Protein AF-A0AAE9Z9L9-F1 (afdb_monomer)

InterPro domains:
  IPR018060 AraC-like, DNA binding HTH domain [PF12833] (45-110)
  IPR018060 AraC-like, DNA binding HTH domain [PS01124] (25-109)
  IPR018060 AraC-like, DNA binding HTH domain [SM00342] (37-113)

Nearest PDB structures (foldseek):
  3mkl-assembly2_B  TM=8.834E-01  e=1.090E-02  Escherichia coli K-12
  3mkl-assembly1_A  TM=8.841E-01  e=1.812E-02  Escherichia coli K-12
  6xiu-assembly1_B-2  TM=8.214E-01  e=7.035E-02  Escherichia coli
  3gbg-assembly1_A  TM=7.521E-01  e=5.304E-02  Vibrio cholerae O395
  7xxs-assembly1_A  TM=3.722E-01  e=1.865E+00  Vibrio cholerae

Mean predicted aligned error: 8.13 Å

Organism: NCBI:txid137584

Solvent-accessible surface area (backbone atoms only — not comparable to full-atom values): 6846 Å² total; per-residue (Å²): 139,87,88,85,87,80,91,74,57,76,66,51,57,56,49,60,63,47,73,78,47,52,71,67,55,53,50,49,50,47,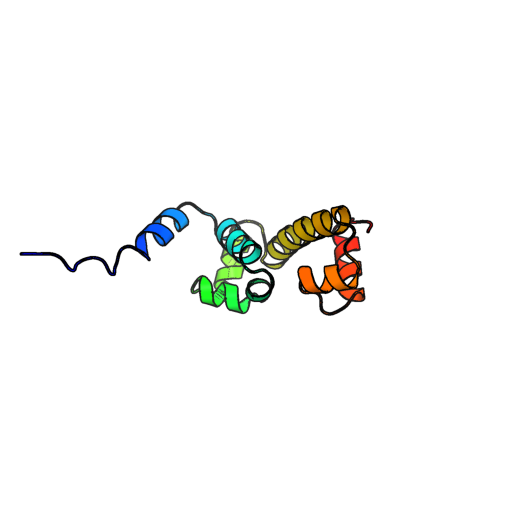36,68,74,39,45,80,61,38,69,42,63,65,54,46,24,62,76,68,75,38,54,71,67,57,50,50,55,52,32,48,75,70,73,46,48,70,67,57,53,52,46,53,55,42,51,58,51,48,54,56,34,52,78,67,68,52,50,70,67,57,47,18,63,75,64,66,38,97,40,62,70,59,43,52,55,47,28,61,78,69,71,52,80,128

pLDDT: mean 87.25, std 18.9, range [32.69, 98.31]

Foldseek 3Di:
DDDDDDPDVVVVVVVVVVVPDQLLRVLLVVCLVPVQQSVPVVSVCVVVVHDPVRSQVRQVVVVHDSVVSLLVSLLVVLVVCVVVVHDLVRSCVVSVNPDSVVVVVSCVVSVHDD

Structure (mmCIF, N/CA/C/O backbone):
data_AF-A0AAE9Z9L9-F1
#
_entry.id   AF-A0AAE9Z9L9-F1
#
loop_
_atom_site.group_PDB
_atom_site.id
_atom_site.type_symbol
_atom_site.label_atom_id
_atom_site.label_alt_id
_atom_site.label_comp_id
_atom_site.label_asym_id
_atom_site.label_entity_id
_atom_site.label_seq_id
_atom_site.pdbx_PDB_ins_code
_atom_site.Cartn_x
_atom_site.Cartn_y
_atom_site.Cartn_z
_atom_site.occupancy
_atom_site.B_iso_or_equiv
_atom_site.auth_seq_id
_atom_site.auth_comp_id
_atom_site.auth_asym_id
_atom_site.auth_atom_id
_atom_site.pdbx_PDB_model_num
ATOM 1 N N . MET A 1 1 ? -37.370 -39.016 5.308 1.00 32.69 1 MET A N 1
ATOM 2 C CA . MET A 1 1 ? -36.187 -38.868 4.431 1.00 32.69 1 MET A CA 1
ATOM 3 C C . MET A 1 1 ? -35.724 -37.418 4.522 1.00 32.69 1 MET A C 1
ATOM 5 O O . MET A 1 1 ? -36.508 -36.557 4.147 1.00 32.69 1 MET A O 1
ATOM 9 N N . PRO A 1 2 ? -34.571 -37.138 5.154 1.00 55.72 2 PRO A N 1
ATOM 10 C CA . PRO A 1 2 ? -34.207 -35.803 5.630 1.00 55.72 2 PRO A CA 1
ATOM 11 C C . PRO A 1 2 ? -33.245 -35.051 4.689 1.00 55.72 2 PRO A C 1
ATOM 13 O O . PRO A 1 2 ? -32.663 -35.644 3.788 1.00 55.72 2 PRO A O 1
ATOM 16 N N . ILE A 1 3 ? -33.011 -33.782 5.055 1.00 42.34 3 ILE A N 1
ATOM 17 C CA . ILE A 1 3 ? -31.827 -32.927 4.816 1.00 42.34 3 ILE A CA 1
ATOM 18 C C . ILE A 1 3 ? -32.039 -31.777 3.823 1.00 42.34 3 ILE A C 1
ATOM 20 O O . ILE A 1 3 ? -32.063 -31.939 2.610 1.00 42.34 3 ILE A O 1
ATOM 24 N N . GLY A 1 4 ? -32.071 -30.576 4.402 1.00 41.38 4 GLY A N 1
ATOM 25 C CA . GLY A 1 4 ? -31.844 -29.300 3.732 1.00 41.38 4 GLY A CA 1
ATOM 26 C C . GLY A 1 4 ? -31.346 -28.228 4.708 1.00 41.38 4 GLY A C 1
ATOM 27 O O . GLY A 1 4 ? -31.653 -27.057 4.537 1.00 41.38 4 GLY A O 1
ATOM 28 N N . ILE A 1 5 ? -30.620 -28.613 5.767 1.00 52.75 5 ILE A N 1
ATOM 29 C CA . ILE A 1 5 ? -29.803 -27.661 6.529 1.00 52.75 5 ILE A CA 1
ATOM 30 C C . ILE A 1 5 ? -28.468 -27.584 5.797 1.00 52.75 5 ILE A C 1
ATOM 32 O O . ILE A 1 5 ? -27.839 -28.618 5.605 1.00 52.75 5 ILE A O 1
ATOM 36 N N . ILE A 1 6 ? -28.073 -26.378 5.389 1.00 50.69 6 ILE A N 1
ATOM 37 C CA . ILE A 1 6 ? -26.732 -25.765 5.490 1.00 50.69 6 ILE A CA 1
ATOM 38 C C . ILE A 1 6 ? -26.723 -24.578 4.508 1.00 50.69 6 ILE A C 1
ATOM 40 O O . ILE A 1 6 ? -26.202 -24.638 3.401 1.00 50.69 6 ILE A O 1
ATOM 44 N N . GLY A 1 7 ? -27.333 -23.471 4.934 1.00 45.44 7 GLY A N 1
ATOM 45 C CA . GLY A 1 7 ? -27.119 -22.140 4.350 1.00 45.44 7 GLY A CA 1
ATOM 46 C C . GLY A 1 7 ? -26.287 -21.224 5.255 1.00 45.44 7 GLY A C 1
ATOM 47 O O . GLY A 1 7 ? -26.113 -20.050 4.953 1.00 45.44 7 GLY A O 1
ATOM 48 N N . GLU A 1 8 ? -25.777 -21.741 6.377 1.00 48.84 8 GLU A N 1
ATOM 49 C CA . GLU A 1 8 ? -25.325 -20.907 7.502 1.00 48.84 8 GLU A CA 1
ATOM 50 C C . GLU A 1 8 ? -23.938 -21.297 8.039 1.00 48.84 8 GLU A C 1
ATOM 52 O O . GLU A 1 8 ? -23.582 -20.999 9.172 1.00 48.84 8 GLU A O 1
ATOM 57 N N . ARG A 1 9 ? -23.120 -21.973 7.218 1.00 46.22 9 ARG A N 1
ATOM 58 C CA . ARG A 1 9 ? -21.730 -22.334 7.578 1.00 46.22 9 ARG A CA 1
ATOM 59 C C . ARG A 1 9 ? -20.651 -21.616 6.765 1.00 46.22 9 ARG A C 1
ATOM 61 O O . ARG A 1 9 ? -19.496 -21.603 7.173 1.00 46.22 9 ARG A O 1
ATOM 68 N N . ALA A 1 10 ? -21.005 -20.954 5.662 1.00 46.72 10 ALA A N 1
ATOM 69 C CA . ALA A 1 10 ? -20.023 -20.219 4.857 1.00 46.72 10 ALA A CA 1
ATOM 70 C C . ALA A 1 10 ? -19.543 -18.919 5.537 1.00 46.72 10 ALA A C 1
ATOM 72 O O . ALA A 1 10 ? -18.399 -18.513 5.350 1.00 46.72 10 ALA A O 1
ATOM 73 N N . LYS A 1 11 ? -20.384 -18.287 6.372 1.00 45.88 11 LYS A N 1
ATOM 74 C CA . LYS A 1 11 ? -19.989 -17.095 7.145 1.00 45.88 11 LYS A CA 1
ATOM 75 C C . LYS A 1 11 ? -19.168 -17.442 8.388 1.00 45.88 11 LYS A C 1
ATOM 77 O O . LYS A 1 11 ? -18.265 -16.686 8.728 1.00 45.88 11 LYS A O 1
ATOM 82 N N . SER A 1 12 ? -19.433 -18.574 9.046 1.00 41.09 12 SER A N 1
ATOM 83 C CA . SER A 1 12 ? -18.796 -18.906 10.328 1.00 41.09 12 SER A CA 1
ATOM 84 C C . SER A 1 12 ? -17.336 -19.334 10.188 1.00 41.09 12 SER A C 1
ATOM 86 O O . SER A 1 12 ? -16.530 -18.927 11.014 1.00 41.09 12 SER A O 1
ATOM 88 N N . ILE A 1 13 ? -16.957 -20.055 9.125 1.00 47.50 13 ILE A N 1
ATOM 89 C CA . ILE A 1 13 ? -15.560 -20.488 8.916 1.00 47.50 13 ILE A CA 1
ATOM 90 C C . ILE A 1 13 ? -14.654 -19.299 8.551 1.00 47.50 13 ILE A C 1
ATOM 92 O O . ILE A 1 13 ? -13.536 -19.195 9.057 1.00 47.50 13 ILE A O 1
ATOM 96 N N . LEU A 1 14 ? -15.149 -18.353 7.740 1.00 48.59 14 LEU A N 1
ATOM 97 C CA . LEU A 1 14 ? -14.440 -17.093 7.487 1.00 48.59 14 LEU A CA 1
ATOM 98 C C . LEU A 1 14 ? -14.307 -16.264 8.770 1.00 48.59 14 LEU A C 1
ATOM 100 O O . LEU A 1 14 ? -13.246 -15.693 9.010 1.00 48.59 14 LEU A O 1
ATOM 104 N N . HIS A 1 15 ? -15.339 -16.251 9.621 1.00 44.97 15 HIS A N 1
ATOM 105 C CA . HIS A 1 15 ? -15.296 -15.553 10.905 1.00 44.97 15 HIS A CA 1
ATOM 106 C C . HIS A 1 15 ? -14.318 -16.217 11.897 1.00 44.97 15 HIS A C 1
ATOM 108 O O . HIS A 1 15 ? -13.574 -15.515 12.577 1.00 44.97 15 HIS A O 1
ATOM 114 N N . GLN A 1 16 ? -14.239 -17.551 11.927 1.00 41.88 16 GLN A N 1
ATOM 115 C CA . GLN A 1 16 ? -13.322 -18.306 12.793 1.00 41.88 16 GLN A CA 1
ATOM 116 C C . GLN A 1 16 ? -11.850 -18.150 12.389 1.00 41.88 16 GLN A C 1
ATOM 118 O O . GLN A 1 16 ? -11.009 -17.974 13.260 1.00 41.88 16 GLN A O 1
ATOM 123 N N . LEU A 1 17 ? -11.535 -18.106 11.089 1.00 48.25 17 LEU A N 1
ATOM 124 C CA . LEU A 1 17 ? -10.177 -17.799 10.608 1.00 48.25 17 LEU A CA 1
ATOM 125 C C . LEU A 1 17 ? -9.827 -16.303 10.715 1.00 48.25 17 LEU A C 1
ATOM 127 O O . LEU A 1 17 ? -8.651 -15.942 10.727 1.00 48.25 17 LEU A O 1
ATOM 131 N N . SER A 1 18 ? -10.834 -15.422 10.762 1.00 50.28 18 SER A N 1
ATOM 132 C CA . SER A 1 18 ? -10.649 -13.981 10.992 1.00 50.28 18 SER A CA 1
ATOM 133 C C . SER A 1 18 ? -10.422 -13.622 12.462 1.00 50.28 18 SER A C 1
ATOM 135 O O . SER A 1 18 ? -9.868 -12.562 12.733 1.00 50.28 18 SER A O 1
ATOM 137 N N . ALA A 1 19 ? -10.810 -14.498 13.397 1.00 52.72 19 ALA A N 1
ATOM 138 C CA . ALA A 1 19 ? -10.679 -14.260 14.834 1.00 52.72 19 ALA A CA 1
ATOM 139 C C . ALA A 1 19 ? -9.217 -14.279 15.321 1.00 52.72 19 ALA A C 1
ATOM 141 O O . ALA A 1 19 ? -8.914 -13.664 16.339 1.00 52.72 19 ALA A O 1
ATOM 142 N N . GLU A 1 20 ? -8.315 -14.931 14.581 1.00 67.31 20 GLU A N 1
ATOM 143 C CA . GLU A 1 20 ? -6.878 -14.990 14.896 1.00 67.31 20 GLU A CA 1
ATOM 144 C C . GLU A 1 20 ? -6.041 -13.961 14.123 1.00 67.31 20 GLU A C 1
ATOM 146 O O . GLU A 1 20 ? -4.918 -13.659 14.519 1.00 67.31 20 GLU A O 1
ATOM 151 N N . LYS A 1 21 ? -6.570 -13.400 13.027 1.00 80.88 21 LYS A N 1
ATOM 152 C CA . LYS A 1 21 ? -5.826 -12.462 12.178 1.00 80.88 21 LYS A CA 1
ATOM 153 C C . LYS A 1 21 ? -5.999 -11.030 12.656 1.00 80.88 21 LYS A C 1
ATOM 155 O O . LYS A 1 21 ? -7.125 -10.537 12.771 1.00 80.88 21 LYS A O 1
ATOM 160 N N . SER A 1 22 ? -4.878 -10.339 12.827 1.00 94.38 22 SER A N 1
ATOM 161 C CA . SER A 1 22 ? -4.840 -8.893 13.053 1.00 94.38 22 SER A CA 1
ATOM 162 C C . SER A 1 22 ? -5.591 -8.137 11.953 1.00 94.38 22 SER A C 1
ATOM 164 O O . SER A 1 22 ? -5.756 -8.616 10.823 1.00 94.38 22 SER A O 1
ATOM 166 N N . LEU A 1 23 ? -6.033 -6.917 12.253 1.00 95.88 23 LEU A N 1
ATOM 167 C CA . LEU A 1 23 ? -6.710 -6.079 11.269 1.00 95.88 23 LEU A CA 1
ATOM 168 C C . LEU A 1 23 ? -5.794 -5.798 10.072 1.00 95.88 23 LEU A C 1
ATOM 170 O O . LEU A 1 23 ? -6.244 -5.829 8.925 1.00 95.88 23 LEU A O 1
ATOM 174 N N . SER A 1 24 ? -4.503 -5.587 10.322 1.00 97.12 24 SER A N 1
ATOM 175 C CA . SER A 1 24 ? -3.493 -5.414 9.280 1.00 97.12 24 SER A CA 1
ATOM 176 C C . SER A 1 24 ? -3.402 -6.615 8.340 1.00 97.12 24 SER A C 1
ATOM 178 O O . SER A 1 24 ? -3.323 -6.436 7.124 1.00 97.12 24 SER A O 1
ATOM 180 N N . GLU A 1 25 ? -3.452 -7.843 8.860 1.00 96.38 25 GLU A N 1
ATOM 181 C CA . GLU A 1 25 ? -3.452 -9.060 8.037 1.00 96.38 25 GLU A CA 1
ATOM 182 C C . GLU A 1 25 ? -4.723 -9.190 7.200 1.00 96.38 25 GLU A C 1
ATOM 184 O O . GLU A 1 25 ? -4.644 -9.546 6.022 1.00 96.38 25 GLU A O 1
ATOM 189 N N . GLN A 1 26 ? -5.884 -8.851 7.767 1.00 96.50 26 GLN A N 1
ATOM 190 C CA . GLN A 1 26 ? -7.149 -8.842 7.031 1.00 96.50 26 GLN A CA 1
ATOM 191 C C . GLN A 1 26 ? -7.106 -7.837 5.870 1.00 96.50 26 GLN A C 1
ATOM 193 O O . GLN A 1 26 ? -7.439 -8.183 4.736 1.00 96.50 26 GLN A O 1
ATOM 198 N N . ILE A 1 27 ? -6.621 -6.616 6.110 1.00 97.88 27 ILE A N 1
ATOM 199 C CA . ILE A 1 27 ? -6.481 -5.594 5.061 1.00 97.88 27 ILE A CA 1
ATOM 200 C C . ILE A 1 27 ? -5.453 -6.016 4.005 1.00 97.88 27 ILE A C 1
ATOM 202 O O . ILE A 1 27 ? -5.715 -5.874 2.811 1.00 97.88 27 ILE A O 1
ATOM 206 N N . ASN A 1 28 ? -4.309 -6.576 4.407 1.00 97.31 28 ASN A N 1
ATOM 207 C CA . ASN A 1 28 ? -3.308 -7.087 3.468 1.00 97.31 28 ASN A CA 1
ATOM 208 C C . ASN A 1 28 ? -3.870 -8.201 2.574 1.00 97.31 28 ASN A C 1
ATOM 210 O O . ASN A 1 28 ? -3.551 -8.243 1.382 1.00 97.31 28 ASN A O 1
ATOM 214 N N . ALA A 1 29 ? -4.710 -9.083 3.123 1.00 96.12 29 ALA A N 1
ATOM 215 C CA . ALA A 1 29 ? -5.379 -10.127 2.355 1.00 96.12 29 ALA A CA 1
ATOM 216 C C . ALA A 1 29 ? -6.336 -9.530 1.311 1.00 96.12 29 ALA A C 1
ATOM 218 O O . ALA A 1 29 ? -6.271 -9.919 0.145 1.00 96.12 29 ALA A O 1
ATOM 219 N N . LEU A 1 30 ? -7.146 -8.532 1.689 1.00 97.56 30 LEU A N 1
ATOM 220 C CA . LEU A 1 30 ? -8.029 -7.817 0.760 1.00 97.56 30 LEU A CA 1
ATOM 221 C C . LEU A 1 30 ? -7.238 -7.125 -0.362 1.00 97.56 30 LEU A C 1
ATOM 223 O O . LEU A 1 30 ? -7.505 -7.347 -1.541 1.00 97.56 30 LEU A O 1
ATOM 227 N N . LEU A 1 31 ? -6.207 -6.353 -0.008 1.00 97.81 31 LEU A N 1
ATOM 228 C CA . LEU A 1 31 ? -5.332 -5.659 -0.963 1.00 97.81 31 LEU A CA 1
ATOM 229 C C . LEU A 1 31 ? -4.612 -6.617 -1.922 1.00 97.81 31 LEU A C 1
ATOM 231 O O . LEU A 1 31 ? -4.372 -6.284 -3.084 1.00 97.81 31 LEU A O 1
ATOM 235 N N . SER A 1 32 ? -4.235 -7.799 -1.436 1.00 95.31 32 SER A N 1
ATOM 236 C CA . SER A 1 32 ? -3.570 -8.815 -2.252 1.00 95.31 32 SER A CA 1
ATOM 237 C C . SER A 1 32 ? -4.543 -9.500 -3.210 1.00 95.31 32 SER A C 1
ATOM 239 O O . SER A 1 32 ? -4.161 -9.747 -4.355 1.00 95.31 32 SER A O 1
ATOM 241 N N . ALA A 1 33 ? -5.775 -9.763 -2.760 1.00 95.19 33 ALA A N 1
ATOM 242 C CA . ALA A 1 33 ? -6.827 -10.399 -3.548 1.00 95.19 33 ALA A CA 1
ATOM 243 C C . ALA A 1 33 ? -7.324 -9.500 -4.690 1.00 95.19 33 ALA A C 1
ATOM 245 O O . ALA A 1 33 ? -7.396 -9.946 -5.830 1.00 95.19 33 ALA A O 1
ATOM 246 N N . ASP A 1 34 ? -7.608 -8.227 -4.405 1.00 96.12 34 ASP A N 1
ATOM 247 C CA . ASP A 1 34 ? -8.036 -7.257 -5.416 1.00 96.12 34 ASP A CA 1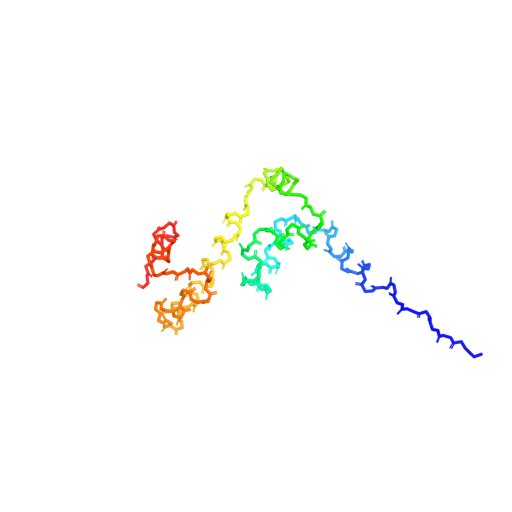
ATOM 248 C C . ASP A 1 34 ? -7.518 -5.857 -5.076 1.00 96.12 34 ASP A C 1
ATOM 250 O O . ASP A 1 34 ? -8.161 -5.049 -4.402 1.00 96.12 34 ASP A O 1
ATOM 254 N N . LEU A 1 35 ? -6.320 -5.558 -5.578 1.00 96.38 35 LEU A N 1
ATOM 255 C CA . LEU A 1 35 ? -5.693 -4.261 -5.349 1.00 96.38 35 LEU A CA 1
ATOM 256 C C . LEU A 1 35 ? -6.495 -3.117 -5.982 1.00 96.38 35 LEU A C 1
ATOM 258 O O . LEU A 1 35 ? -6.538 -2.036 -5.407 1.00 96.38 35 LEU A O 1
ATOM 262 N N . ARG A 1 36 ? -7.138 -3.346 -7.135 1.00 96.12 36 ARG A N 1
ATOM 263 C CA . ARG A 1 36 ? -7.871 -2.304 -7.867 1.00 96.12 36 ARG A CA 1
ATOM 264 C C . ARG A 1 36 ? -9.075 -1.823 -7.070 1.00 96.12 36 ARG A C 1
ATOM 266 O O . ARG A 1 36 ? -9.333 -0.620 -7.011 1.00 96.12 36 ARG A O 1
ATOM 273 N N . ARG A 1 37 ? -9.792 -2.752 -6.442 1.00 95.94 37 ARG A N 1
ATOM 274 C CA . ARG A 1 37 ? -10.910 -2.428 -5.557 1.00 95.94 37 ARG A CA 1
ATOM 275 C C . ARG A 1 37 ? -10.413 -1.896 -4.219 1.00 95.94 37 ARG A C 1
ATOM 277 O O . ARG A 1 37 ? -10.750 -0.781 -3.827 1.00 95.94 37 ARG A O 1
ATOM 284 N N . TYR A 1 38 ? -9.586 -2.665 -3.519 1.00 97.56 38 TYR A N 1
ATOM 285 C CA . TYR A 1 38 ? -9.278 -2.394 -2.116 1.00 97.56 38 TYR A CA 1
ATOM 286 C C . TYR A 1 38 ? -8.184 -1.342 -1.896 1.00 97.56 38 TYR A C 1
ATOM 288 O O . TYR A 1 38 ? -7.965 -0.942 -0.755 1.00 97.56 38 TYR A O 1
ATOM 296 N N . SER A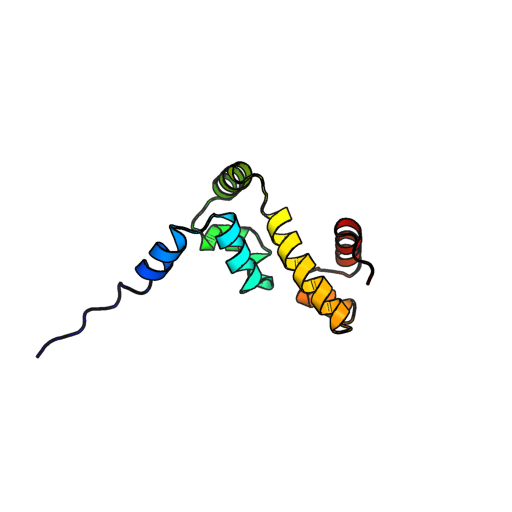 1 39 ? -7.552 -0.803 -2.950 1.00 96.38 39 SER A N 1
ATOM 297 C CA . SER A 1 39 ? -6.733 0.413 -2.818 1.00 96.38 39 SER A CA 1
ATOM 298 C C . SER A 1 39 ? -7.557 1.632 -2.401 1.00 96.38 39 SER A C 1
ATOM 300 O O . SER A 1 39 ? -7.004 2.592 -1.867 1.00 96.38 39 SER A O 1
ATOM 302 N N . GLN A 1 40 ? -8.874 1.612 -2.636 1.00 95.94 40 GLN A N 1
ATOM 303 C CA . GLN A 1 40 ? -9.774 2.641 -2.129 1.00 95.94 40 GLN A CA 1
ATOM 304 C C . GLN A 1 40 ? -10.242 2.241 -0.728 1.00 95.94 40 GLN A C 1
ATOM 306 O O . GLN A 1 40 ? -10.998 1.285 -0.551 1.00 95.94 40 GLN A O 1
ATOM 311 N N . GLN A 1 41 ? -9.817 3.006 0.278 1.00 96.19 41 GLN A N 1
ATOM 312 C CA . GLN A 1 41 ? -10.081 2.716 1.692 1.00 96.19 41 GLN A CA 1
ATOM 313 C C . GLN A 1 41 ? -11.575 2.538 2.012 1.00 96.19 41 GLN A C 1
ATOM 315 O O . GLN A 1 41 ? -11.921 1.809 2.939 1.00 96.19 41 GLN A O 1
ATOM 320 N N . GLN A 1 42 ? -12.466 3.187 1.255 1.00 97.44 42 GLN A N 1
ATOM 321 C CA . GLN A 1 42 ? -13.911 3.026 1.411 1.00 97.44 42 GLN A CA 1
ATOM 322 C C . GLN A 1 42 ? -14.358 1.568 1.246 1.00 97.44 42 GLN A C 1
ATOM 324 O O . GLN A 1 42 ? -15.063 1.067 2.114 1.00 97.44 42 GLN A O 1
ATOM 329 N N . TYR A 1 43 ? -13.895 0.859 0.213 1.00 97.56 43 TYR A N 1
ATOM 330 C CA . TYR A 1 43 ? -14.294 -0.537 0.005 1.00 97.56 43 TYR A CA 1
ATOM 331 C C . TYR A 1 43 ? -13.743 -1.471 1.084 1.00 97.56 43 TYR A C 1
ATOM 333 O O . TYR A 1 43 ? -14.372 -2.471 1.411 1.00 97.56 43 TYR A O 1
ATOM 341 N N . VAL A 1 44 ? -12.595 -1.138 1.683 1.00 97.62 44 VAL A N 1
ATOM 342 C CA . VAL A 1 44 ? -12.077 -1.864 2.855 1.00 97.62 44 VAL A CA 1
ATOM 343 C C . VAL A 1 44 ? -12.963 -1.628 4.078 1.00 97.62 44 VAL A C 1
ATOM 345 O O . VAL A 1 44 ? -13.289 -2.572 4.791 1.00 97.62 44 VAL A O 1
ATOM 348 N N . CYS A 1 45 ? -13.390 -0.384 4.304 1.00 95.88 45 CYS A N 1
ATOM 349 C CA . CYS A 1 45 ? -14.321 -0.033 5.379 1.00 95.88 45 CYS A CA 1
ATOM 350 C C . CYS A 1 45 ? -15.654 -0.783 5.238 1.00 95.88 45 CYS A C 1
ATOM 352 O O . CYS A 1 45 ? -16.131 -1.370 6.206 1.00 95.88 45 CYS A O 1
ATOM 354 N N . GLU A 1 46 ? -16.220 -0.808 4.029 1.00 96.19 46 GLU A N 1
ATOM 355 C CA . GLU A 1 46 ? -17.455 -1.533 3.713 1.00 96.19 46 GLU A CA 1
ATOM 356 C C . GLU A 1 46 ? -17.300 -3.042 3.936 1.00 96.19 46 GLU A C 1
ATOM 358 O O . GLU A 1 46 ? -18.120 -3.646 4.624 1.00 96.19 46 GLU A O 1
ATOM 363 N N . GLN A 1 47 ? -16.217 -3.638 3.427 1.00 95.00 47 GLN A N 1
ATOM 364 C CA . GLN A 1 47 ? -15.950 -5.074 3.538 1.00 95.00 47 GLN A CA 1
ATOM 365 C C . GLN A 1 47 ? -15.755 -5.545 4.983 1.00 95.00 47 GLN A C 1
ATOM 367 O O . GLN A 1 47 ? -16.120 -6.669 5.319 1.00 95.00 47 GLN A O 1
ATOM 372 N N . LEU A 1 48 ? -15.150 -4.705 5.825 1.00 94.44 48 LEU A N 1
ATOM 373 C CA . LEU A 1 48 ? -14.892 -5.006 7.234 1.00 94.44 48 LEU A CA 1
ATOM 374 C C . LEU A 1 48 ? -16.004 -4.498 8.161 1.00 94.44 48 LEU A C 1
ATOM 376 O O . LEU A 1 48 ? -15.890 -4.646 9.376 1.00 94.44 48 LEU A O 1
ATOM 380 N N . HIS A 1 49 ? -17.055 -3.882 7.609 1.00 94.88 49 HIS A N 1
ATOM 381 C CA . HIS A 1 49 ? -18.136 -3.245 8.361 1.00 94.88 49 HIS A CA 1
ATOM 382 C C . HIS A 1 49 ? -17.622 -2.255 9.426 1.00 94.88 49 HIS A C 1
ATOM 384 O O . HIS A 1 49 ? -18.096 -2.221 10.562 1.00 94.88 49 HIS A O 1
ATOM 390 N N . MET A 1 50 ? -16.626 -1.438 9.064 1.00 95.69 50 MET A N 1
ATOM 391 C CA . MET A 1 50 ? -16.012 -0.447 9.952 1.00 95.69 50 MET A CA 1
ATOM 392 C C . MET A 1 50 ? -16.129 0.963 9.389 1.00 95.69 50 MET A C 1
ATOM 394 O O . MET A 1 50 ? -15.945 1.195 8.200 1.00 95.69 50 MET A O 1
ATOM 398 N N . SER A 1 51 ? -16.337 1.945 10.267 1.00 97.44 51 SER A N 1
ATOM 399 C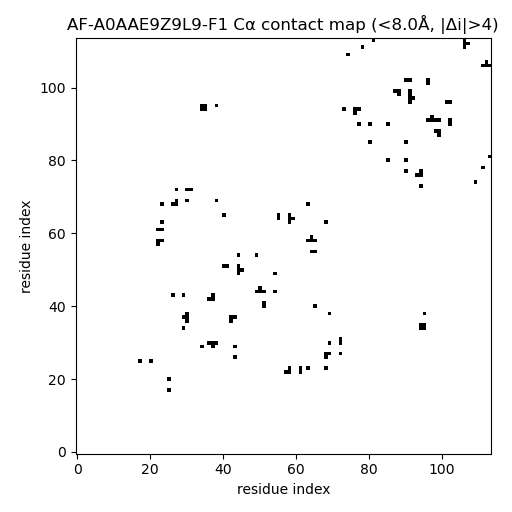 CA . SER A 1 51 ? -16.145 3.348 9.893 1.00 97.44 51 SER A CA 1
ATOM 400 C C . SER A 1 51 ? -14.658 3.653 9.657 1.00 97.44 51 SER A C 1
ATOM 402 O O . SER A 1 51 ? -13.777 2.991 10.217 1.00 97.44 51 SER A O 1
ATOM 404 N N . ARG A 1 52 ? -14.357 4.725 8.910 1.00 97.19 52 ARG A N 1
ATOM 405 C CA . ARG A 1 52 ? -12.972 5.201 8.719 1.00 97.19 52 ARG A CA 1
ATOM 406 C C . ARG A 1 52 ? -12.268 5.519 10.044 1.00 97.19 52 ARG A C 1
ATOM 408 O O . ARG A 1 52 ? -11.097 5.189 10.197 1.00 97.19 52 ARG A O 1
ATOM 415 N N . SER A 1 53 ? -12.982 6.119 11.002 1.00 97.75 53 SER A N 1
ATOM 416 C CA . SER A 1 53 ? -12.444 6.455 12.331 1.00 97.75 53 SER A CA 1
ATOM 417 C C . SER A 1 53 ? -12.080 5.197 13.126 1.00 97.75 53 SER A C 1
ATOM 419 O O . SER A 1 53 ? -10.987 5.096 13.687 1.00 97.75 53 SER A O 1
ATOM 421 N N . THR A 1 54 ? -12.956 4.188 13.104 1.00 96.62 54 THR A N 1
ATOM 422 C CA . THR A 1 54 ? -12.704 2.893 13.748 1.00 96.62 54 THR A CA 1
ATOM 423 C C . THR A 1 54 ? -11.504 2.188 13.125 1.00 96.62 54 THR A C 1
ATOM 425 O O . THR A 1 54 ? -10.633 1.725 13.861 1.00 96.62 54 THR A O 1
ATOM 428 N N . LEU A 1 55 ? -11.439 2.144 11.789 1.00 97.62 55 LEU A N 1
ATOM 429 C CA . LEU A 1 55 ? -10.328 1.555 11.043 1.00 97.62 55 LEU A CA 1
ATOM 430 C C . LEU A 1 55 ? -9.002 2.234 11.416 1.00 97.62 55 LEU A C 1
ATOM 432 O O . LEU A 1 55 ? -8.050 1.557 11.790 1.00 97.62 55 LEU A O 1
ATOM 436 N N . TYR A 1 56 ? -8.964 3.570 11.390 1.00 97.62 56 TYR A N 1
ATOM 437 C CA . TYR A 1 56 ? -7.782 4.352 11.753 1.00 97.62 56 TYR A CA 1
ATOM 438 C C . TYR A 1 56 ? -7.322 4.074 13.188 1.00 97.62 56 TYR A C 1
ATOM 440 O O . TYR A 1 56 ? -6.157 3.751 13.407 1.00 97.62 56 TYR A O 1
ATOM 448 N N . ARG A 1 57 ? -8.232 4.153 14.170 1.00 97.94 57 ARG A N 1
ATOM 449 C CA . ARG A 1 57 ? -7.897 3.927 15.584 1.00 97.94 57 ARG A CA 1
ATOM 450 C C . ARG A 1 57 ? -7.334 2.524 15.814 1.00 97.94 57 ARG A C 1
ATOM 452 O O . ARG A 1 57 ? -6.366 2.379 16.552 1.00 97.94 57 ARG A O 1
ATOM 459 N N . LYS A 1 58 ? -7.937 1.505 15.194 1.00 97.06 58 LYS A N 1
ATOM 460 C CA . LYS A 1 58 ? -7.482 0.116 15.327 1.00 97.06 58 LYS A CA 1
ATOM 461 C C . LYS A 1 58 ? -6.125 -0.112 14.657 1.00 97.06 58 LYS A C 1
ATOM 463 O O . LYS A 1 58 ? -5.251 -0.689 15.286 1.00 97.06 58 LYS A O 1
ATOM 468 N N . LEU A 1 59 ? -5.908 0.406 13.446 1.00 97.88 59 LEU A N 1
ATOM 469 C CA . LEU A 1 59 ? -4.602 0.304 12.782 1.00 97.88 59 LEU A CA 1
ATOM 470 C C . LEU A 1 59 ? -3.506 1.050 13.545 1.00 97.88 59 LEU A C 1
ATOM 472 O O . LEU A 1 59 ? -2.398 0.542 13.674 1.00 97.88 59 LEU A O 1
ATOM 476 N N . LYS A 1 60 ? -3.830 2.206 14.133 1.00 97.62 60 LYS A N 1
ATOM 477 C CA . LYS A 1 60 ? -2.899 2.933 14.998 1.00 97.62 60 LYS A CA 1
ATOM 478 C C . LYS A 1 60 ? -2.512 2.122 16.238 1.00 97.62 60 LYS A C 1
ATOM 480 O O . LYS A 1 60 ? -1.357 2.176 16.646 1.00 97.62 60 LYS A O 1
ATOM 485 N N . ALA A 1 61 ? -3.445 1.367 16.823 1.00 97.19 61 ALA A N 1
ATOM 486 C CA . ALA A 1 61 ? -3.143 0.452 17.927 1.00 97.19 61 ALA A CA 1
ATOM 487 C C . ALA A 1 61 ? -2.213 -0.698 17.490 1.00 97.19 61 ALA A C 1
ATOM 489 O O . ALA A 1 61 ? -1.368 -1.126 18.268 1.00 97.19 61 ALA A O 1
ATOM 490 N N . GLU A 1 62 ? -2.303 -1.126 16.228 1.00 97.50 62 GLU A N 1
ATOM 491 C CA . GLU A 1 62 ? -1.352 -2.046 15.583 1.00 97.50 62 GLU A CA 1
ATOM 492 C C . GLU A 1 62 ? -0.083 -1.342 15.053 1.00 97.50 62 GLU A C 1
ATOM 494 O O . GLU A 1 62 ? 0.707 -1.948 14.335 1.00 97.50 62 GLU A O 1
ATOM 499 N N . GLN A 1 63 ? 0.130 -0.066 15.404 1.00 97.94 63 GLN A N 1
ATOM 500 C CA . GLN A 1 63 ? 1.283 0.748 14.996 1.00 97.94 63 GLN A CA 1
ATOM 501 C C . GLN A 1 63 ? 1.463 0.834 13.473 1.00 97.94 63 GLN A C 1
ATOM 503 O O . GLN A 1 63 ? 2.580 0.843 12.958 1.00 97.94 63 GLN A O 1
ATOM 508 N N . THR A 1 64 ? 0.354 0.910 12.737 1.00 97.94 64 THR A N 1
ATOM 509 C CA . THR A 1 64 ? 0.379 1.102 11.288 1.00 97.94 64 THR A CA 1
ATOM 510 C C . THR A 1 64 ? -0.796 1.947 10.784 1.00 97.94 64 THR A C 1
ATOM 512 O O . THR A 1 64 ? -1.600 2.495 11.541 1.00 97.94 64 THR A O 1
ATOM 515 N N . SER A 1 65 ? -0.890 2.085 9.468 1.00 98.31 65 SER A N 1
ATOM 516 C CA . SER A 1 65 ? -1.886 2.861 8.752 1.00 98.31 65 SER A CA 1
ATOM 517 C C . SER A 1 65 ? -2.276 2.157 7.458 1.00 98.31 65 SER A C 1
ATOM 519 O O . SER A 1 65 ? -1.523 1.366 6.891 1.00 98.31 65 SER A O 1
ATOM 521 N N . PHE A 1 66 ? -3.454 2.497 6.934 1.00 98.12 66 PHE A N 1
ATOM 522 C CA . PHE A 1 66 ? -3.905 1.970 5.648 1.00 98.12 66 PHE A CA 1
ATOM 523 C C . PHE A 1 66 ? -2.911 2.279 4.515 1.00 98.12 66 PHE A C 1
ATOM 525 O O . PHE A 1 66 ? -2.630 1.412 3.691 1.00 98.12 66 PHE A O 1
ATOM 532 N N . SER A 1 67 ? -2.337 3.487 4.497 1.00 97.12 67 SER A N 1
ATOM 533 C CA . SER A 1 67 ? -1.337 3.896 3.507 1.00 97.12 67 SER A CA 1
ATOM 534 C C . SER A 1 67 ? -0.073 3.042 3.554 1.00 97.12 67 SER A C 1
ATOM 536 O O . SER A 1 67 ? 0.4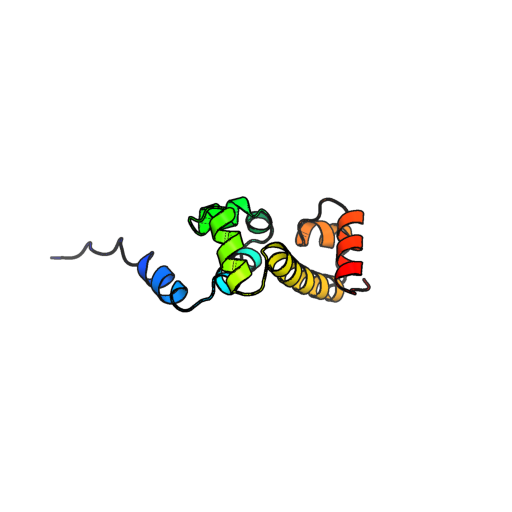17 2.646 2.503 1.00 97.12 67 SER A O 1
ATOM 538 N N . GLU A 1 68 ? 0.431 2.707 4.745 1.00 97.81 68 GLU A N 1
ATOM 539 C CA . GLU A 1 68 ? 1.614 1.848 4.878 1.00 97.81 68 GLU A CA 1
ATOM 540 C C . GLU A 1 68 ? 1.335 0.418 4.413 1.00 97.81 68 GLU A C 1
ATOM 542 O O . GLU A 1 68 ? 2.176 -0.185 3.747 1.00 97.81 68 GLU A O 1
ATOM 547 N N . LEU A 1 69 ? 0.155 -0.125 4.723 1.00 98.25 69 LEU A N 1
ATOM 548 C CA . LEU A 1 69 ? -0.255 -1.451 4.252 1.00 98.25 69 LEU A CA 1
ATOM 549 C C . LEU A 1 69 ? -0.404 -1.477 2.724 1.00 98.25 69 LEU A C 1
ATOM 551 O O . LEU A 1 69 ? 0.136 -2.360 2.054 1.00 98.25 69 LEU A O 1
ATOM 555 N N . LEU A 1 70 ? -1.063 -0.464 2.156 1.00 98.06 70 LEU A N 1
ATOM 556 C CA . LEU A 1 70 ? -1.206 -0.302 0.711 1.00 98.06 70 LEU A CA 1
ATOM 557 C C . LEU A 1 70 ? 0.154 -0.185 0.014 1.00 98.06 70 LEU A C 1
ATOM 559 O O . LEU A 1 70 ? 0.392 -0.845 -1.000 1.00 98.06 70 LEU A O 1
ATOM 563 N N . ASP A 1 71 ? 1.061 0.613 0.572 1.00 97.12 71 ASP A N 1
ATOM 564 C CA . ASP A 1 71 ? 2.412 0.778 0.048 1.00 97.12 71 ASP A CA 1
ATOM 565 C C . ASP A 1 71 ? 3.221 -0.517 0.121 1.00 97.12 71 ASP A C 1
ATOM 567 O O . ASP A 1 71 ? 3.891 -0.855 -0.851 1.00 97.12 71 ASP A O 1
ATOM 571 N N . LYS A 1 72 ? 3.129 -1.286 1.214 1.00 96.50 72 LYS A N 1
ATOM 572 C CA . LYS A 1 72 ? 3.793 -2.597 1.333 1.00 96.50 72 LYS A CA 1
ATOM 573 C C . LYS A 1 72 ? 3.350 -3.553 0.221 1.00 96.50 72 LYS A C 1
ATOM 575 O O . LYS A 1 72 ? 4.195 -4.167 -0.436 1.00 96.50 72 LYS A O 1
ATOM 580 N N . VAL A 1 73 ? 2.042 -3.654 -0.030 1.00 97.38 73 VAL A N 1
ATOM 581 C CA . VAL A 1 73 ? 1.498 -4.525 -1.087 1.00 97.38 73 VAL A CA 1
ATOM 582 C C . VAL A 1 73 ? 1.915 -4.038 -2.475 1.00 97.38 73 VAL A C 1
ATOM 584 O O . VAL A 1 73 ? 2.370 -4.837 -3.298 1.00 97.38 73 VAL A O 1
ATOM 587 N N . ARG A 1 74 ? 1.812 -2.730 -2.738 1.00 97.62 74 ARG A N 1
ATOM 588 C CA . ARG A 1 74 ? 2.236 -2.142 -4.016 1.00 97.62 74 ARG A CA 1
ATOM 589 C C . ARG A 1 74 ? 3.731 -2.317 -4.259 1.00 97.62 74 ARG A C 1
ATOM 591 O O . ARG A 1 74 ? 4.101 -2.738 -5.347 1.00 97.62 74 ARG A O 1
ATOM 598 N N . LYS A 1 75 ? 4.580 -2.082 -3.255 1.00 97.00 75 LYS A N 1
ATOM 599 C CA . LYS A 1 75 ? 6.036 -2.253 -3.352 1.00 97.00 75 LYS A CA 1
ATOM 600 C C . LYS A 1 75 ? 6.404 -3.681 -3.761 1.00 97.00 75 LYS A C 1
ATOM 602 O O . LYS A 1 75 ? 7.183 -3.868 -4.689 1.00 97.00 75 LYS A O 1
ATOM 607 N N . LYS A 1 76 ? 5.784 -4.687 -3.134 1.00 95.88 76 LYS A N 1
ATOM 608 C CA . LYS A 1 76 ? 6.002 -6.101 -3.482 1.00 95.88 76 LYS A CA 1
ATOM 609 C C . LYS A 1 76 ? 5.579 -6.422 -4.920 1.00 95.88 76 LYS A C 1
ATOM 611 O O . LYS A 1 76 ? 6.253 -7.188 -5.602 1.00 95.88 76 LYS A O 1
ATOM 616 N N . LYS A 1 77 ? 4.462 -5.856 -5.392 1.00 96.25 77 LYS A N 1
ATOM 617 C CA . LYS A 1 77 ? 4.028 -6.016 -6.791 1.00 96.25 77 LYS A CA 1
ATOM 618 C C . LYS A 1 77 ? 4.948 -5.280 -7.769 1.00 96.25 77 LYS A C 1
ATOM 620 O O . LYS A 1 77 ? 5.232 -5.831 -8.824 1.00 96.25 77 LYS A O 1
ATOM 625 N N . ALA A 1 78 ? 5.442 -4.099 -7.403 1.00 96.56 78 ALA A N 1
ATOM 626 C CA . ALA A 1 78 ? 6.358 -3.311 -8.222 1.00 96.56 78 ALA A CA 1
ATOM 627 C C . ALA A 1 78 ? 7.674 -4.052 -8.478 1.00 96.56 78 ALA A C 1
ATOM 629 O O . ALA A 1 78 ? 8.105 -4.146 -9.618 1.00 96.56 78 ALA A O 1
ATOM 630 N N . GLN A 1 79 ? 8.265 -4.644 -7.435 1.00 96.00 79 GLN A N 1
ATOM 631 C CA . GLN A 1 79 ? 9.496 -5.435 -7.555 1.00 96.00 79 GLN A CA 1
ATOM 632 C C . GLN A 1 79 ? 9.336 -6.586 -8.556 1.00 96.00 79 GLN A C 1
ATOM 634 O O . GLN A 1 79 ? 10.110 -6.691 -9.498 1.00 96.00 79 GLN A O 1
ATOM 639 N N . ARG A 1 80 ? 8.252 -7.363 -8.436 1.00 95.56 80 ARG A N 1
ATOM 640 C CA . ARG A 1 80 ? 7.921 -8.427 -9.402 1.00 95.56 80 ARG A CA 1
ATOM 641 C C . ARG A 1 80 ? 7.683 -7.897 -10.810 1.00 95.56 80 ARG A C 1
ATOM 643 O O . ARG A 1 80 ? 7.920 -8.583 -11.794 1.00 95.56 80 ARG A O 1
ATOM 650 N N . GLY A 1 81 ? 7.127 -6.700 -10.911 1.00 95.75 81 GLY A N 1
ATOM 651 C CA . GLY A 1 81 ? 6.904 -6.037 -12.179 1.00 95.75 81 GLY A CA 1
ATOM 652 C C . GLY A 1 81 ? 8.199 -5.679 -12.900 1.00 95.75 81 GLY A C 1
ATOM 653 O O . GLY A 1 81 ? 8.307 -5.916 -14.098 1.00 95.75 81 GLY A O 1
ATOM 654 N N . ILE A 1 82 ? 9.184 -5.181 -12.152 1.00 95.06 82 ILE A N 1
ATOM 655 C CA . ILE A 1 82 ? 10.534 -4.885 -12.646 1.00 95.06 82 ILE A CA 1
ATOM 656 C C . ILE A 1 82 ? 11.253 -6.178 -13.043 1.00 95.06 82 ILE A C 1
ATOM 658 O O . ILE A 1 82 ? 11.783 -6.259 -14.144 1.00 95.06 82 ILE A O 1
ATOM 662 N N . GLU A 1 83 ? 11.189 -7.221 -12.209 1.00 95.75 83 GLU A N 1
ATOM 663 C CA . GLU A 1 83 ? 11.746 -8.550 -12.524 1.00 95.75 83 GLU A CA 1
ATOM 664 C C . GLU A 1 83 ? 11.178 -9.127 -13.835 1.00 9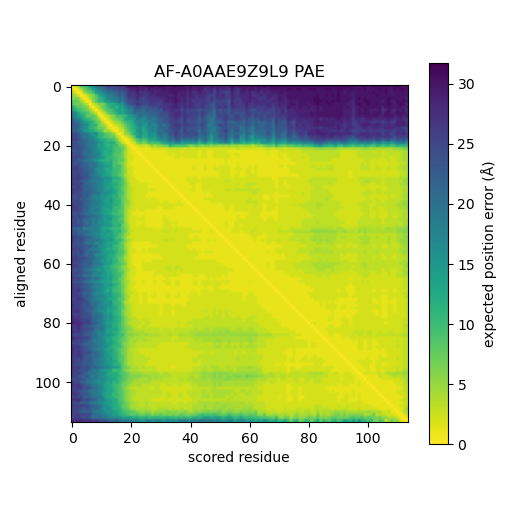5.75 83 GLU A C 1
ATOM 666 O O . GLU A 1 83 ? 11.885 -9.791 -14.589 1.00 95.75 83 GLU A O 1
ATOM 671 N N . ASN A 1 84 ? 9.911 -8.828 -14.137 1.00 96.62 84 ASN A N 1
ATOM 672 C CA . ASN A 1 84 ? 9.233 -9.237 -15.368 1.00 96.62 84 ASN A CA 1
ATOM 673 C C . ASN A 1 84 ? 9.381 -8.232 -16.527 1.00 96.62 84 ASN A C 1
ATOM 675 O O . ASN A 1 84 ? 8.707 -8.390 -17.544 1.00 96.62 84 ASN A O 1
ATOM 679 N N . ASN A 1 85 ? 10.230 -7.207 -16.393 1.00 96.06 85 ASN A N 1
ATOM 680 C CA . ASN A 1 85 ? 10.464 -6.158 -17.394 1.00 96.06 85 ASN A CA 1
ATOM 681 C C . ASN A 1 85 ? 9.179 -5.455 -17.874 1.00 96.06 85 ASN A C 1
ATOM 683 O O . ASN A 1 85 ? 9.047 -5.103 -19.048 1.00 96.06 85 ASN A O 1
ATOM 687 N N . LEU A 1 86 ? 8.205 -5.264 -16.976 1.00 97.12 86 LEU A N 1
ATOM 688 C CA . LEU A 1 86 ? 6.976 -4.549 -17.309 1.00 97.12 86 LEU A CA 1
ATOM 689 C C . LEU A 1 86 ? 7.269 -3.075 -17.603 1.00 97.12 86 LEU A C 1
ATOM 691 O O . LEU A 1 86 ? 8.040 -2.424 -16.899 1.00 97.12 86 LEU A O 1
ATOM 695 N N . THR A 1 87 ? 6.589 -2.523 -18.606 1.00 96.56 87 THR A N 1
ATOM 696 C CA . THR A 1 87 ? 6.719 -1.103 -18.946 1.00 96.56 87 THR A CA 1
ATOM 697 C C . THR A 1 87 ? 6.175 -0.213 -17.828 1.00 96.56 87 THR A C 1
ATOM 699 O O . THR A 1 87 ? 5.349 -0.627 -17.011 1.00 96.56 87 THR A O 1
ATOM 702 N N . VAL A 1 88 ? 6.580 1.059 -17.817 1.00 95.19 88 VAL A N 1
ATOM 703 C CA . VAL A 1 88 ? 6.071 2.066 -16.867 1.00 95.19 88 VAL A CA 1
ATOM 704 C C . VAL A 1 88 ? 4.540 2.152 -16.900 1.00 95.19 88 VAL A C 1
ATOM 706 O O . VAL A 1 88 ? 3.900 2.278 -15.856 1.00 95.19 88 VAL A O 1
ATOM 709 N N . GLU A 1 89 ? 3.937 2.046 -18.084 1.00 96.38 89 GLU A N 1
ATOM 710 C CA . GLU A 1 89 ? 2.483 2.064 -18.248 1.00 96.38 89 GLU A CA 1
ATOM 711 C C . GLU A 1 89 ? 1.826 0.826 -17.620 1.00 96.38 89 GLU A C 1
ATOM 713 O O . GLU A 1 89 ? 0.886 0.952 -16.830 1.00 96.38 89 GLU A O 1
ATOM 718 N N . GLN A 1 90 ? 2.373 -0.365 -17.886 1.00 97.38 90 GLN A N 1
ATOM 719 C CA . GLN A 1 90 ? 1.908 -1.615 -17.280 1.00 97.38 90 GLN A CA 1
ATOM 720 C C . GLN A 1 90 ? 2.054 -1.582 -15.752 1.00 97.38 90 GLN A C 1
ATOM 722 O O . GLN A 1 90 ? 1.144 -2.001 -15.032 1.00 97.38 90 GLN A O 1
ATOM 727 N N . GLN A 1 91 ? 3.155 -1.020 -15.244 1.00 97.25 91 GLN A N 1
ATOM 728 C CA . GLN A 1 91 ? 3.370 -0.793 -13.815 1.00 97.25 91 GLN A CA 1
ATOM 729 C C . GLN A 1 91 ? 2.307 0.130 -13.210 1.00 97.25 91 GLN A C 1
ATOM 731 O O . GLN A 1 91 ? 1.730 -0.202 -12.171 1.00 97.25 91 GLN A O 1
ATOM 736 N N . CYS A 1 92 ? 1.994 1.257 -13.857 1.00 96.81 92 CYS A N 1
ATOM 737 C CA . CYS A 1 92 ? 0.948 2.169 -13.387 1.00 96.81 92 CYS A CA 1
ATOM 738 C C . CYS A 1 92 ? -0.405 1.458 -13.287 1.00 96.81 92 CYS A C 1
ATOM 740 O O . CYS A 1 92 ? -1.061 1.517 -12.243 1.00 96.81 92 CYS A O 1
ATOM 742 N N . GLN A 1 93 ? -0.789 0.724 -14.334 1.00 96.25 93 GLN A N 1
ATOM 743 C CA . GLN A 1 93 ? -2.050 -0.015 -14.366 1.00 96.25 93 GLN A CA 1
ATOM 744 C C . GLN A 1 93 ? -2.118 -1.092 -13.274 1.00 96.25 93 GLN A C 1
ATOM 746 O O . GLN A 1 93 ? -3.111 -1.173 -12.545 1.00 96.25 93 GLN A O 1
ATOM 751 N N . GLN A 1 94 ? -1.060 -1.893 -13.118 1.00 95.31 94 GLN A N 1
ATOM 752 C CA . GLN A 1 94 ? -1.006 -2.994 -12.151 1.00 95.31 94 GLN A CA 1
ATOM 753 C C . GLN A 1 94 ? -1.038 -2.506 -10.696 1.00 95.31 94 GLN A C 1
ATOM 755 O O . GLN A 1 94 ? -1.637 -3.151 -9.831 1.00 95.31 94 GLN A O 1
ATOM 760 N N . LEU A 1 95 ? -0.386 -1.377 -10.417 1.00 96.81 95 LEU A N 1
ATOM 761 C CA . LEU A 1 95 ? -0.278 -0.794 -9.077 1.00 96.81 95 LEU A CA 1
ATOM 762 C C . LEU A 1 95 ? -1.401 0.202 -8.765 1.00 96.81 95 LEU A C 1
ATOM 764 O O . LEU A 1 95 ? -1.502 0.690 -7.633 1.00 96.81 95 LEU A O 1
ATOM 768 N N . CYS A 1 96 ? -2.262 0.468 -9.748 1.00 96.44 96 CYS A N 1
ATOM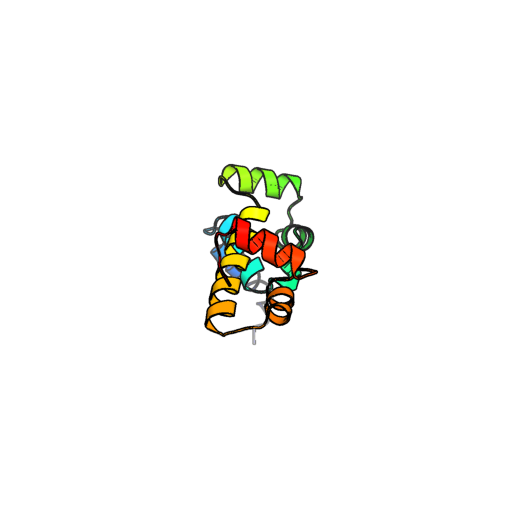 769 C CA . CYS A 1 96 ? -3.366 1.417 -9.667 1.00 96.44 96 CYS A CA 1
ATOM 770 C C . CYS A 1 96 ? -2.875 2.840 -9.352 1.00 96.44 96 CYS A C 1
ATOM 772 O O . CYS A 1 96 ? -3.405 3.506 -8.460 1.00 96.44 96 CYS A O 1
ATOM 774 N N . PHE A 1 97 ? -1.834 3.279 -10.062 1.00 95.94 97 PHE A N 1
ATOM 775 C CA . PHE A 1 97 ? -1.449 4.686 -10.152 1.00 95.94 97 PHE A CA 1
ATOM 776 C C . PHE A 1 97 ? -2.098 5.321 -11.377 1.00 95.94 97 PHE A C 1
ATOM 778 O O . PHE A 1 97 ? -2.265 4.671 -12.406 1.00 95.94 97 PHE A O 1
ATOM 785 N N . HIS A 1 98 ? -2.471 6.593 -11.250 1.00 92.12 98 HIS A N 1
ATOM 786 C CA . HIS A 1 98 ? -3.107 7.334 -12.336 1.00 92.12 98 HIS A CA 1
ATOM 787 C C . HIS A 1 98 ? -2.120 7.676 -13.458 1.00 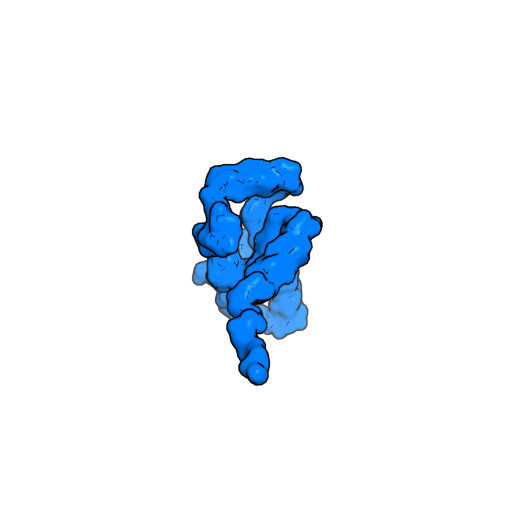92.12 98 HIS A C 1
ATOM 789 O O . HIS A 1 98 ? -2.482 7.641 -14.628 1.00 92.12 98 HIS A O 1
ATOM 795 N N . ASP A 1 99 ? -0.873 7.975 -13.090 1.00 94.81 99 ASP A N 1
ATOM 796 C CA . ASP A 1 99 ? 0.177 8.390 -14.009 1.00 94.81 99 ASP A CA 1
ATOM 797 C C . ASP A 1 99 ? 1.569 7.922 -13.547 1.00 94.81 99 ASP A C 1
ATOM 799 O O . ASP A 1 99 ? 1.788 7.499 -12.402 1.00 94.81 99 ASP A O 1
ATOM 803 N N . SER A 1 100 ? 2.531 8.038 -14.462 1.00 95.44 100 SER A N 1
ATOM 804 C CA . SER A 1 100 ? 3.943 7.736 -14.222 1.00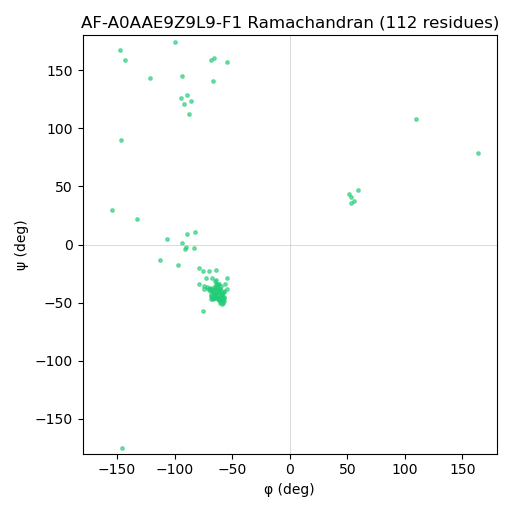 95.44 100 SER A CA 1
ATOM 805 C C . SER A 1 100 ? 4.554 8.641 -13.151 1.00 95.44 100 SER A C 1
ATOM 807 O O . SER A 1 100 ? 5.366 8.189 -12.347 1.00 95.44 100 SER A O 1
ATOM 809 N N . SER A 1 101 ? 4.127 9.903 -13.065 1.00 96.44 101 SER A N 1
ATOM 810 C CA . SER A 1 101 ? 4.604 10.852 -12.052 1.00 96.44 101 SER A CA 1
ATOM 811 C C . SER A 1 101 ? 4.339 10.358 -10.627 1.00 96.44 101 SER A C 1
ATOM 813 O O . SER A 1 101 ? 5.212 10.437 -9.756 1.00 96.44 101 SER A O 1
ATOM 815 N N . SER A 1 102 ? 3.148 9.815 -10.385 1.00 95.69 102 SER A N 1
ATOM 816 C CA . SER A 1 102 ? 2.733 9.232 -9.110 1.00 95.69 102 SER A CA 1
ATOM 817 C C . SER A 1 102 ? 3.492 7.941 -8.819 1.00 95.69 102 SER A C 1
ATOM 819 O O . SER A 1 102 ? 3.946 7.743 -7.689 1.00 95.69 102 SER A O 1
ATOM 821 N N . LEU A 1 103 ? 3.706 7.109 -9.842 1.00 96.38 103 LEU A N 1
ATOM 822 C CA . LEU A 1 103 ? 4.520 5.901 -9.729 1.00 96.38 103 LEU A CA 1
ATOM 823 C C . LEU A 1 103 ? 5.967 6.234 -9.333 1.00 96.38 103 LEU A C 1
ATOM 825 O O . LEU A 1 103 ? 6.478 5.675 -8.366 1.00 96.38 103 LEU A O 1
ATOM 829 N N . TYR A 1 104 ? 6.614 7.197 -9.994 1.00 95.88 104 TYR A N 1
ATOM 830 C CA . TYR A 1 104 ? 7.994 7.582 -9.680 1.00 95.88 104 TYR A CA 1
ATOM 831 C C . TYR A 1 104 ? 8.141 8.188 -8.282 1.00 95.88 104 TYR A C 1
ATOM 833 O O . TYR A 1 104 ? 9.128 7.924 -7.594 1.00 95.88 104 TYR A O 1
ATOM 841 N N . LYS A 1 105 ? 7.159 8.977 -7.820 1.00 95.25 105 LYS A N 1
ATOM 842 C CA . LYS A 1 105 ? 7.119 9.444 -6.421 1.00 95.25 105 LYS A CA 1
ATOM 843 C C . LYS A 1 105 ? 7.088 8.261 -5.451 1.00 95.25 105 LYS A C 1
ATOM 845 O O . LYS A 1 105 ? 7.794 8.282 -4.442 1.00 95.25 105 LYS A O 1
ATOM 850 N N . ALA A 1 106 ? 6.306 7.229 -5.764 1.00 95.94 106 ALA A N 1
ATOM 851 C CA . ALA A 1 106 ? 6.239 6.018 -4.960 1.00 95.94 106 ALA A CA 1
ATOM 852 C C . ALA A 1 106 ? 7.555 5.224 -4.998 1.00 95.94 106 ALA A C 1
ATOM 854 O O . ALA A 1 106 ? 8.063 4.877 -3.937 1.00 95.94 106 ALA A O 1
ATOM 855 N N . TYR A 1 107 ? 8.162 5.025 -6.172 1.00 96.38 107 TYR A N 1
ATOM 856 C CA . TYR A 1 107 ? 9.465 4.362 -6.312 1.00 96.38 107 TYR A CA 1
ATOM 857 C C . TYR A 1 107 ? 10.561 5.052 -5.504 1.00 96.38 107 TYR A C 1
ATOM 859 O O . TYR A 1 107 ? 11.259 4.376 -4.752 1.00 96.38 107 TYR A O 1
ATOM 867 N N . ARG A 1 108 ? 10.646 6.390 -5.547 1.00 95.31 108 ARG A N 1
ATOM 868 C CA . ARG A 1 108 ? 11.587 7.148 -4.703 1.00 95.31 108 ARG A CA 1
ATOM 869 C C . ARG A 1 108 ? 11.360 6.892 -3.216 1.00 95.31 108 ARG A C 1
ATOM 871 O O . ARG A 1 108 ? 12.304 6.588 -2.497 1.00 95.31 108 ARG A O 1
ATOM 878 N N . ARG A 1 109 ? 10.105 6.962 -2.762 1.00 94.44 109 ARG A N 1
ATOM 879 C CA . ARG A 1 109 ? 9.732 6.698 -1.361 1.00 94.44 109 ARG A CA 1
ATOM 880 C C . ARG A 1 109 ? 10.013 5.256 -0.934 1.00 94.44 109 ARG A C 1
ATOM 882 O O . ARG A 1 109 ? 10.285 5.006 0.233 1.00 94.44 109 ARG A O 1
ATOM 889 N N . TRP A 1 110 ? 9.936 4.309 -1.862 1.00 95.38 110 TRP A N 1
ATOM 890 C CA . TRP A 1 110 ? 10.220 2.896 -1.617 1.00 95.38 110 TRP A CA 1
ATOM 891 C C . TRP A 1 110 ? 11.682 2.513 -1.855 1.00 95.38 110 TRP A C 1
ATOM 893 O O . TRP A 1 110 ? 12.016 1.347 -1.626 1.00 95.38 110 TRP A O 1
ATOM 903 N N . SER A 1 111 ? 12.513 3.463 -2.297 1.00 93.56 111 SER A N 1
ATOM 904 C CA . SER A 1 111 ? 13.901 3.257 -2.725 1.00 93.56 111 SER A CA 1
ATOM 905 C C . SER A 1 111 ? 14.036 2.164 -3.790 1.00 93.56 111 SER A C 1
ATOM 907 O O . SER A 1 111 ? 14.938 1.335 -3.735 1.00 93.56 111 SER A O 1
ATOM 909 N N . ILE A 1 112 ? 13.101 2.139 -4.740 1.00 88.75 112 ILE A N 1
ATOM 910 C CA . ILE A 1 112 ? 13.150 1.275 -5.920 1.00 88.75 112 ILE A CA 1
ATOM 911 C C . ILE A 1 112 ? 13.779 2.069 -7.062 1.00 88.75 112 ILE A C 1
ATOM 913 O O . ILE A 1 112 ? 13.291 3.150 -7.400 1.00 88.75 112 ILE A O 1
ATOM 917 N N . SER A 1 113 ? 14.832 1.513 -7.660 1.00 78.00 113 SER A N 1
ATOM 918 C CA . SER A 1 113 ? 15.272 1.913 -8.994 1.00 78.00 113 SER A CA 1
ATOM 919 C C . SER A 1 113 ? 14.583 0.990 -9.999 1.00 78.00 113 SER A C 1
ATOM 921 O O . SER A 1 113 ? 14.727 -0.225 -9.849 1.00 78.00 113 SER A O 1
ATOM 923 N N . PRO A 1 114 ? 13.790 1.526 -10.939 1.00 66.81 114 PRO A N 1
ATOM 924 C CA . PRO A 1 114 ? 13.314 0.755 -12.079 1.00 66.81 114 PRO A CA 1
ATOM 925 C C . PRO A 1 114 ? 14.468 0.331 -12.991 1.00 66.81 114 PRO A C 1
ATOM 927 O O . PRO A 1 114 ? 15.553 0.959 -12.904 1.00 66.81 114 PRO A O 1
#

Radius of gyration: 17.81 Å; Cα contacts (8 Å, |Δi|>4): 75; chains: 1; bounding box: 52×50×37 Å

Secondary structure (DSSP, 8-state):
------SSSHHHHHHHHHSSS-HHHHHHHHHHH-HHHHTSHHHHHHHTT--HHHHHHHHHHTT--HHHHHHHHHHHHHHHHHHTT--HHHHHHHHT-SSHHHHHHHHHHHT---

Sequence (114 aa):
MPIGIIGERAKSILHQLSAEKSLSEQINALLSADLRRYSQQQYVCEQLHMSRSTLYRKLKAEQTSFSELLDKVRKKKAQRGIENNLTVEQQCQQLCFHDSSSLYKAYRRWSISP